Protein AF-A0A2G9P3F0-F1 (afdb_monomer_lite)

pLDDT: mean 80.13, std 18.87, range [40.78, 98.0]

Secondary structure (DSSP, 8-state):
---EEEEEETTEEEEEEE-SS-SS-EETTEE-----SSS-SS-GGGSSS-----------S--STT----HHHHHHHH-GGGPPPSS--SS----SS-----------

Foldseek 3Di:
DWDWDFDDDPNHRPDIDGDDDDQFDCDPNDTDHDDDDLADPDAQVPDPDRDDSHDPDDDDPDQDPVDPDCPVVVVCVVDVVNDDDPDDDPDDDDPPPDDDDDDDDPPD

InterPro domains:
  IPR001791 Laminin G domain [PF00054] (3-66)
  IPR013320 Concanavalin A-like lectin/glucanase domain superfamily [SSF49899] (3-64)
  IPR051145 Growth Arrest-Specific/Sex Hormone-Binding/Vitamin K-Dependent [PTHR24040] (3-106)

Organism: Aquarana catesbeiana (NCBI:txid8400)

Sequence (108 aa):
MDRNLVIKVNKDAVMKIAVSGDLFTFDRGLYQLNLTVGGIPFKSSELIQSINTRLDGCMRGWNWLNEEDTSIQDTVRTQEKMQCFVVAGRGSFYPGRGFALFFIDYSK

Radius of gyration: 19.7 Å; chains: 1; bounding box: 50×33×57 Å

Structure (mmCIF, N/CA/C/O backbone):
data_AF-A0A2G9P3F0-F1
#
_entry.id   AF-A0A2G9P3F0-F1
#
loop_
_atom_site.group_PDB
_atom_site.id
_atom_site.type_symbol
_atom_site.label_ato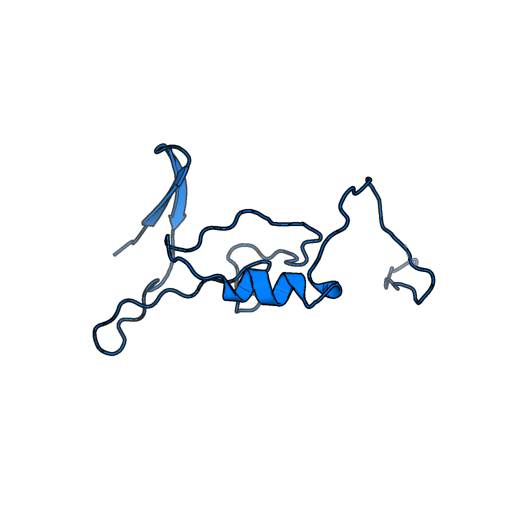m_id
_atom_site.label_alt_id
_atom_site.label_comp_id
_atom_site.label_asym_id
_atom_site.label_entity_id
_atom_site.label_seq_id
_atom_site.pdbx_PDB_ins_code
_atom_site.Cartn_x
_atom_site.Cartn_y
_atom_site.Cartn_z
_atom_site.occupancy
_atom_site.B_iso_or_equiv
_atom_site.auth_seq_id
_atom_site.auth_comp_id
_atom_site.auth_asym_id
_atom_site.auth_atom_id
_atom_site.pdbx_PDB_model_num
ATOM 1 N N . MET A 1 1 ? -33.800 8.602 4.930 1.00 41.78 1 MET A N 1
ATOM 2 C CA . MET A 1 1 ? -33.129 9.444 5.944 1.00 41.78 1 MET A CA 1
ATOM 3 C C . MET A 1 1 ? -31.667 9.518 5.552 1.00 41.78 1 MET A C 1
ATOM 5 O O . MET A 1 1 ? -30.986 8.508 5.661 1.00 41.78 1 MET A O 1
ATOM 9 N N . ASP A 1 2 ? -31.214 10.659 5.039 1.00 41.53 2 ASP A N 1
ATOM 10 C CA . ASP A 1 2 ? -29.829 10.831 4.590 1.00 41.53 2 ASP A CA 1
ATOM 11 C C . ASP A 1 2 ? -28.894 10.959 5.798 1.00 41.53 2 ASP A C 1
ATOM 13 O O . ASP A 1 2 ? -28.981 11.918 6.570 1.00 41.53 2 ASP A O 1
ATOM 17 N N . ARG A 1 3 ? -28.009 9.976 5.990 1.00 51.69 3 ARG A N 1
ATOM 18 C CA . ARG A 1 3 ? -26.965 10.010 7.022 1.00 51.69 3 ARG A CA 1
ATOM 19 C C . ARG A 1 3 ? -25.658 10.464 6.373 1.00 51.69 3 ARG A C 1
ATOM 21 O O . ARG A 1 3 ? -25.114 9.789 5.508 1.00 51.69 3 ARG A O 1
ATOM 28 N N . ASN A 1 4 ? -25.169 11.631 6.788 1.00 47.53 4 ASN A N 1
ATOM 29 C CA . ASN A 1 4 ? -23.929 12.218 6.284 1.00 47.53 4 ASN A CA 1
ATOM 30 C C . ASN A 1 4 ? -22.800 12.001 7.295 1.00 47.53 4 ASN A C 1
ATOM 32 O O . ASN A 1 4 ? -22.960 12.350 8.467 1.00 47.53 4 ASN A O 1
ATOM 36 N N . LEU A 1 5 ? -21.652 11.497 6.839 1.00 56.69 5 LEU A N 1
ATOM 37 C CA . LEU A 1 5 ? -20.432 11.468 7.645 1.00 56.69 5 LEU A CA 1
ATOM 38 C C . LEU A 1 5 ? -19.658 12.768 7.425 1.00 56.69 5 LEU A C 1
ATOM 40 O O . LEU A 1 5 ? -19.407 13.152 6.282 1.00 56.69 5 LEU A O 1
ATOM 44 N N . VAL A 1 6 ? -19.263 13.424 8.514 1.00 52.50 6 VAL A N 1
ATOM 45 C CA . VAL A 1 6 ? -18.398 14.606 8.479 1.00 52.50 6 VAL A CA 1
ATOM 46 C C . VAL A 1 6 ? -17.066 14.250 9.122 1.00 52.50 6 VAL A C 1
ATOM 48 O O . VAL A 1 6 ? -16.981 14.104 10.340 1.00 52.50 6 VAL A O 1
ATOM 51 N N . ILE A 1 7 ? -16.024 14.119 8.306 1.00 55.91 7 ILE A N 1
ATOM 52 C CA . ILE A 1 7 ? -14.662 13.904 8.792 1.00 55.91 7 ILE A CA 1
ATOM 53 C C . ILE A 1 7 ? -14.082 15.268 9.152 1.00 55.91 7 ILE A C 1
ATOM 55 O O . ILE A 1 7 ? -14.050 16.180 8.319 1.00 55.91 7 ILE A O 1
ATOM 59 N N . LYS A 1 8 ? -13.642 15.405 10.406 1.00 49.16 8 LYS A N 1
ATOM 60 C CA . LYS A 1 8 ? -13.009 16.621 10.910 1.00 49.16 8 LYS A CA 1
ATOM 61 C C . LYS A 1 8 ? -11.511 16.414 11.093 1.00 49.16 8 LYS A C 1
ATOM 63 O O . LYS A 1 8 ? -11.109 15.477 11.774 1.00 49.16 8 LYS A O 1
ATOM 68 N N . VAL A 1 9 ? -10.704 17.319 10.550 1.00 51.69 9 VAL A N 1
ATOM 69 C CA . VAL A 1 9 ? -9.256 17.400 10.790 1.00 51.69 9 VAL A CA 1
ATOM 70 C C . VAL A 1 9 ? -8.996 18.750 11.445 1.00 51.69 9 VAL A C 1
ATOM 72 O O . VAL A 1 9 ? -9.502 19.762 10.980 1.00 51.69 9 VAL A O 1
ATOM 75 N N . ASN A 1 10 ? -8.278 18.774 12.570 1.00 58.06 10 ASN A N 1
ATOM 76 C CA . ASN A 1 10 ? -8.069 19.985 13.380 1.00 58.06 10 ASN A CA 1
ATOM 77 C C . ASN A 1 10 ? -9.365 20.706 13.803 1.00 58.06 10 ASN A C 1
ATOM 79 O O . ASN A 1 10 ? -9.377 21.919 13.960 1.00 58.06 10 ASN A O 1
ATOM 83 N N . LYS A 1 11 ? -10.444 19.944 14.048 1.00 66.06 11 LYS A N 1
ATOM 84 C CA . LYS A 1 11 ? -11.812 20.421 14.364 1.00 66.06 11 LYS A CA 1
ATOM 85 C C . LYS A 1 11 ? -12.577 21.032 13.183 1.00 66.06 11 LYS A C 1
ATOM 87 O O . LYS A 1 11 ? -13.779 21.264 13.328 1.00 66.06 11 LYS A O 1
ATOM 92 N N . ASP A 1 12 ? -11.951 21.145 12.019 1.00 48.19 12 ASP A N 1
ATOM 93 C CA . ASP A 1 12 ? -12.591 21.625 10.801 1.00 48.19 12 ASP A CA 1
ATOM 94 C C . ASP A 1 12 ? -13.145 20.462 9.986 1.00 48.19 12 ASP A C 1
ATOM 96 O O . ASP A 1 12 ? -12.461 19.475 9.719 1.00 48.19 12 ASP A O 1
ATOM 100 N N . ALA A 1 13 ? -14.415 20.570 9.603 1.00 55.88 13 ALA A N 1
ATOM 101 C CA . ALA A 1 13 ? -15.080 19.614 8.730 1.00 55.88 13 ALA A CA 1
ATOM 102 C C . ALA A 1 13 ? -14.487 19.698 7.319 1.00 55.88 13 ALA A C 1
ATOM 104 O O . ALA A 1 13 ? -14.852 20.575 6.543 1.00 55.88 13 ALA A O 1
ATOM 105 N N . VAL A 1 14 ? -13.578 18.783 6.995 1.00 62.03 14 VAL A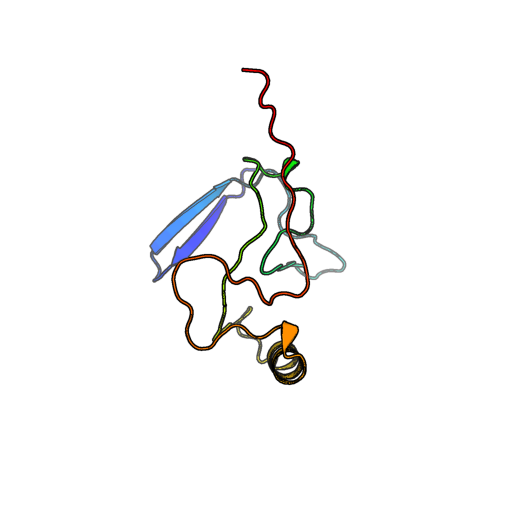 N 1
ATOM 106 C CA . VAL A 1 14 ? -12.841 18.781 5.722 1.00 62.03 14 VAL A CA 1
ATOM 107 C C . VAL A 1 14 ? -13.461 17.864 4.673 1.00 62.03 14 VAL A C 1
ATOM 109 O O . VAL A 1 14 ? -13.164 18.012 3.492 1.00 62.03 14 VAL A O 1
ATOM 112 N N . MET A 1 15 ? -14.340 16.933 5.062 1.00 44.00 15 MET A N 1
ATOM 113 C CA . MET A 1 15 ? -14.986 16.044 4.095 1.00 44.00 15 MET A CA 1
ATOM 114 C C . MET A 1 15 ? -16.384 15.618 4.533 1.00 44.00 15 MET A C 1
ATOM 116 O O . MET A 1 15 ? -16.589 15.211 5.677 1.00 44.00 15 MET A O 1
ATOM 120 N N . LYS A 1 16 ? -17.335 15.683 3.593 1.00 40.78 16 LYS A N 1
ATOM 121 C CA . LYS A 1 16 ? -18.708 15.204 3.758 1.00 40.78 16 LYS A CA 1
ATOM 122 C C . LYS A 1 16 ? -18.943 14.042 2.802 1.00 40.78 16 LYS A C 1
ATOM 124 O O . LYS A 1 16 ? -19.008 14.248 1.594 1.00 40.78 16 LYS A O 1
ATOM 129 N N . ILE A 1 17 ? -19.055 12.834 3.343 1.00 53.16 17 ILE A N 1
ATOM 130 C CA . ILE A 1 17 ? -19.343 11.636 2.551 1.00 53.16 17 ILE A CA 1
ATOM 131 C C . ILE A 1 17 ? -20.835 11.344 2.692 1.00 53.16 17 ILE A C 1
ATOM 133 O O . ILE A 1 17 ? -21.331 11.115 3.799 1.00 53.16 17 ILE A O 1
ATOM 137 N N . ALA A 1 18 ? -21.547 11.386 1.568 1.00 46.12 18 ALA A N 1
ATOM 138 C CA . ALA A 1 18 ? -22.904 10.870 1.472 1.00 46.12 18 ALA A CA 1
ATOM 139 C C . ALA A 1 18 ? -22.806 9.351 1.303 1.00 46.12 18 ALA A C 1
ATOM 141 O O . ALA A 1 18 ? -22.275 8.874 0.299 1.00 46.12 18 ALA A O 1
ATOM 142 N N . VAL A 1 19 ? -23.260 8.594 2.301 1.00 52.94 19 VAL A N 1
ATOM 143 C CA . VAL A 1 19 ? -23.235 7.129 2.252 1.00 52.94 19 VAL A CA 1
ATOM 144 C C . VAL A 1 19 ? -24.646 6.628 1.964 1.00 52.94 19 VAL A C 1
ATOM 146 O O . VAL A 1 19 ? -25.584 6.917 2.702 1.00 52.94 19 VAL A O 1
ATOM 149 N N . SER A 1 20 ? -24.788 5.864 0.885 1.00 42.12 20 SER A N 1
ATOM 150 C CA . SER A 1 20 ? -26.005 5.124 0.552 1.00 42.12 20 SER A CA 1
ATOM 151 C C . SER A 1 20 ? -25.978 3.770 1.278 1.00 42.12 20 SER A C 1
ATOM 153 O O . SER A 1 20 ? -25.502 2.788 0.714 1.00 42.12 20 SER A O 1
ATOM 155 N N . GLY A 1 21 ? -26.435 3.714 2.535 1.00 56.31 21 GLY A N 1
ATOM 156 C CA . GLY A 1 21 ? -26.547 2.466 3.313 1.00 56.31 21 GLY A CA 1
ATOM 157 C C . GLY A 1 21 ? -26.334 2.633 4.824 1.00 56.31 21 GLY A C 1
ATOM 158 O O . GLY A 1 21 ? -26.014 3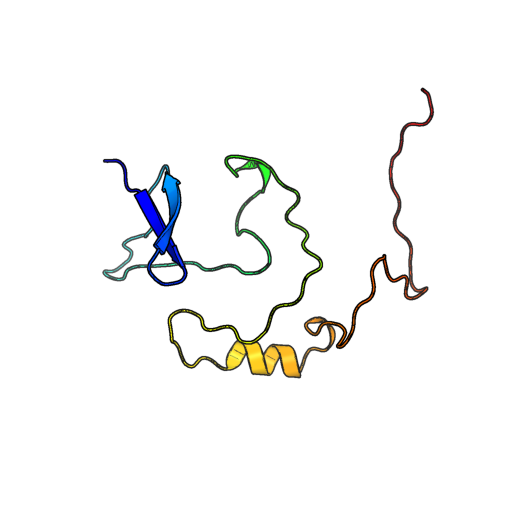.725 5.297 1.00 56.31 21 GLY A O 1
ATOM 159 N N . ASP A 1 22 ? -26.511 1.550 5.589 1.00 50.84 22 ASP A N 1
ATOM 160 C CA . ASP A 1 22 ? -26.226 1.523 7.031 1.00 50.84 22 ASP A CA 1
ATOM 161 C C . ASP A 1 22 ? -24.722 1.315 7.287 1.00 50.84 22 ASP A C 1
ATOM 163 O O . ASP A 1 22 ? -24.149 0.292 6.928 1.00 50.84 22 ASP A O 1
ATOM 167 N N . LEU A 1 23 ? -24.081 2.307 7.917 1.00 50.16 23 LEU A N 1
ATOM 168 C CA . LEU A 1 23 ? -22.642 2.313 8.234 1.00 50.16 23 LEU A CA 1
ATOM 169 C C . LEU A 1 23 ? -22.291 1.485 9.489 1.00 50.16 23 LEU A C 1
ATOM 171 O O . LEU A 1 23 ? -21.127 1.171 9.710 1.00 50.16 23 LEU A O 1
ATOM 175 N N . PHE A 1 24 ? -23.294 1.140 10.301 1.00 51.09 24 PHE A N 1
ATOM 176 C CA . PHE A 1 24 ? -23.168 0.323 11.507 1.00 51.09 24 PHE A CA 1
ATOM 177 C C . PHE A 1 24 ? -24.179 -0.819 11.435 1.00 51.09 24 PHE A C 1
ATOM 179 O O . PHE A 1 24 ? -25.381 -0.573 11.313 1.00 51.09 24 PHE A O 1
ATOM 186 N N . THR A 1 25 ? -23.713 -2.058 11.551 1.00 53.75 25 THR A N 1
ATOM 187 C CA . THR A 1 25 ? -24.582 -3.215 11.772 1.00 53.75 25 THR A CA 1
ATOM 188 C C . THR A 1 25 ? -24.886 -3.309 13.262 1.00 53.75 25 THR A C 1
ATOM 190 O O . THR A 1 25 ? -23.989 -3.499 14.082 1.00 53.75 25 THR A O 1
ATOM 193 N N . PHE A 1 26 ? -26.156 -3.127 13.630 1.00 46.72 26 PHE A N 1
ATOM 194 C CA . PHE A 1 26 ? -26.619 -3.401 14.988 1.00 46.72 26 PHE A CA 1
ATOM 195 C C . PHE A 1 26 ? -26.786 -4.913 15.134 1.00 46.72 26 PHE A C 1
ATOM 197 O O . PHE A 1 26 ? -27.830 -5.472 14.801 1.00 46.72 26 PHE A O 1
ATOM 204 N N . ASP A 1 27 ? -25.731 -5.576 15.590 1.00 51.38 27 ASP A N 1
ATOM 205 C CA . ASP A 1 27 ? -25.737 -7.003 15.888 1.00 51.38 27 ASP A CA 1
ATOM 206 C C . ASP A 1 27 ? -25.566 -7.187 17.400 1.00 51.38 27 ASP A C 1
ATOM 208 O O . ASP A 1 27 ? -24.635 -6.659 18.011 1.00 51.38 27 ASP A O 1
ATOM 212 N N . ARG A 1 28 ? -26.507 -7.902 18.026 1.00 56.47 28 ARG A N 1
ATOM 213 C CA . ARG A 1 28 ? -26.483 -8.261 19.461 1.00 56.47 28 ARG A CA 1
ATOM 214 C C . ARG A 1 28 ? -26.298 -7.091 20.447 1.00 56.47 28 ARG A C 1
ATOM 216 O O . ARG A 1 28 ? -25.777 -7.293 21.538 1.00 56.47 28 ARG A O 1
ATOM 223 N N . GLY A 1 29 ? -26.749 -5.882 20.107 1.00 61.19 29 GLY A N 1
ATOM 224 C CA . GLY A 1 29 ? -26.708 -4.735 21.025 1.00 61.19 29 GLY A CA 1
ATOM 225 C C . GLY A 1 29 ? -25.405 -3.930 21.029 1.00 61.19 29 GLY A C 1
ATOM 226 O O . GLY A 1 29 ? -25.273 -3.025 21.851 1.00 61.19 29 GLY A O 1
ATOM 227 N N . LEU A 1 30 ? -24.463 -4.221 20.126 1.00 58.97 30 LEU A N 1
ATOM 228 C CA . LEU A 1 30 ? -23.191 -3.503 19.994 1.00 58.97 30 LEU A CA 1
ATOM 229 C C . LEU A 1 30 ? -23.092 -2.811 18.628 1.00 58.97 30 LEU A C 1
ATOM 231 O O . LEU A 1 30 ? -23.567 -3.325 17.617 1.00 58.97 30 LEU A O 1
ATOM 235 N N . TYR A 1 31 ? -22.460 -1.636 18.599 1.00 70.81 31 TYR A N 1
ATOM 236 C CA . TYR A 1 31 ? -22.131 -0.940 17.355 1.00 70.81 31 TYR A CA 1
ATOM 237 C C . TYR A 1 31 ? -20.857 -1.539 16.757 1.00 70.81 31 TYR A C 1
ATOM 239 O O . TYR A 1 31 ? -19.818 -1.559 17.415 1.00 70.81 31 TYR A O 1
ATOM 247 N N . GLN A 1 32 ? -20.933 -2.017 15.515 1.00 73.69 32 GLN A N 1
ATOM 248 C CA . GLN A 1 32 ? -19.799 -2.611 14.803 1.00 73.69 32 GLN A CA 1
ATOM 249 C C . GLN A 1 32 ? -19.189 -1.620 13.807 1.00 73.69 32 GLN A C 1
ATOM 251 O O . GLN A 1 32 ? -19.912 -0.994 13.031 1.00 73.69 32 GLN A O 1
ATOM 256 N N . LEU A 1 33 ? -17.859 -1.512 13.806 1.00 78.25 33 LEU A N 1
ATOM 257 C CA . LEU A 1 33 ? -17.088 -0.725 12.845 1.00 78.25 33 LEU A CA 1
ATOM 258 C C . LEU A 1 33 ? -15.924 -1.566 12.317 1.00 78.25 33 LEU A C 1
ATOM 260 O O . LEU A 1 33 ? -15.071 -1.995 13.088 1.00 78.25 33 LEU A O 1
ATOM 264 N N . ASN A 1 34 ? -15.864 -1.746 10.998 1.00 83.44 34 ASN A N 1
ATOM 265 C CA . ASN A 1 34 ? -14.749 -2.418 10.338 1.00 83.44 34 ASN A CA 1
ATOM 266 C C . ASN A 1 34 ? -13.796 -1.381 9.746 1.00 83.44 34 ASN A C 1
ATOM 268 O O . ASN A 1 34 ? -14.209 -0.528 8.959 1.00 83.44 34 ASN A O 1
ATOM 272 N N . LEU A 1 35 ? -12.515 -1.483 10.096 1.00 85.38 35 LEU A N 1
ATOM 273 C CA . LEU A 1 35 ? -11.460 -0.606 9.602 1.00 85.38 35 LEU A CA 1
ATOM 274 C C . LEU A 1 35 ? -10.438 -1.434 8.819 1.00 85.38 35 LEU A C 1
ATOM 276 O O . LEU A 1 35 ? -9.902 -2.415 9.327 1.00 85.38 35 LEU A O 1
ATOM 280 N N . THR A 1 36 ? -10.160 -1.031 7.579 1.00 90.50 36 THR A N 1
ATOM 281 C CA . THR A 1 36 ? -9.125 -1.636 6.730 1.00 90.50 36 THR A CA 1
ATOM 282 C C . THR A 1 36 ? -8.066 -0.608 6.365 1.00 90.50 36 THR A C 1
ATOM 284 O O . THR A 1 36 ? -8.359 0.573 6.182 1.00 90.50 36 THR A O 1
ATOM 287 N N . VAL A 1 37 ? -6.821 -1.059 6.233 1.00 92.69 37 VAL A N 1
ATOM 288 C CA . VAL A 1 37 ? -5.662 -0.206 5.958 1.00 92.69 37 VAL A CA 1
ATOM 289 C C . VAL A 1 37 ? -4.962 -0.697 4.692 1.00 92.69 37 VAL A C 1
ATOM 291 O O . VAL A 1 37 ? -4.789 -1.898 4.505 1.00 92.69 37 VAL A O 1
ATOM 294 N N . GLY A 1 38 ? -4.575 0.224 3.803 1.00 92.44 38 GLY A N 1
ATOM 295 C CA . GLY A 1 38 ? -3.899 -0.109 2.538 1.00 92.44 38 GLY A CA 1
ATOM 296 C C . GLY A 1 38 ? -4.806 -0.716 1.458 1.00 92.44 38 GLY A C 1
ATOM 297 O O . GLY A 1 38 ? -4.314 -1.184 0.436 1.00 92.44 38 GLY A O 1
ATOM 298 N N . GLY A 1 39 ? -6.124 -0.711 1.666 1.00 92.38 39 GLY A N 1
ATOM 299 C CA . GLY A 1 39 ? -7.095 -1.265 0.729 1.00 92.38 39 GLY A CA 1
ATOM 300 C C . GLY A 1 39 ? -8.526 -1.208 1.258 1.00 92.38 39 GLY A C 1
ATOM 301 O O . GLY A 1 39 ? -8.799 -0.629 2.310 1.00 92.38 39 GLY A O 1
ATOM 302 N N . ILE A 1 40 ? -9.432 -1.830 0.506 1.00 90.19 40 ILE A N 1
ATOM 303 C CA . ILE A 1 40 ? -10.868 -1.910 0.799 1.00 90.19 40 ILE A CA 1
ATOM 304 C C . ILE A 1 40 ? -11.301 -3.382 0.915 1.00 90.19 40 ILE A C 1
ATOM 306 O O . ILE A 1 40 ? -10.716 -4.232 0.240 1.00 90.19 40 ILE A O 1
ATOM 310 N N . PRO A 1 41 ? -12.325 -3.706 1.726 1.00 90.81 41 PRO A N 1
ATOM 311 C CA . PRO A 1 41 ? -12.769 -5.086 1.946 1.00 90.81 41 PRO A CA 1
ATOM 312 C C . PRO A 1 41 ? -13.703 -5.634 0.846 1.00 90.81 41 PRO A C 1
ATOM 314 O O . PRO A 1 41 ? -14.275 -6.707 1.009 1.00 90.81 41 PRO A O 1
ATOM 317 N N . PHE A 1 42 ? -13.877 -4.913 -0.264 1.00 88.75 42 PHE A N 1
ATOM 318 C CA . PHE A 1 42 ? -14.752 -5.269 -1.389 1.00 88.75 42 PHE A CA 1
ATOM 319 C C . PHE A 1 42 ? -14.114 -4.871 -2.730 1.00 88.75 42 PHE A C 1
ATOM 321 O O . PHE A 1 42 ? -12.999 -4.345 -2.771 1.00 88.75 42 PHE A O 1
ATOM 328 N N . LYS A 1 43 ? -14.771 -5.159 -3.860 1.00 87.56 43 LYS A N 1
ATOM 329 C CA . LYS A 1 43 ? -14.180 -4.911 -5.186 1.00 87.56 43 LYS A CA 1
ATOM 330 C C . LYS A 1 43 ? -14.098 -3.413 -5.472 1.00 87.56 43 LYS A C 1
ATOM 332 O O . LYS A 1 43 ? -15.057 -2.682 -5.262 1.00 87.56 43 LYS A O 1
ATOM 337 N N . SER A 1 44 ? -12.991 -2.952 -6.054 1.00 86.62 44 SER A N 1
ATOM 338 C CA . SER A 1 44 ? -12.827 -1.532 -6.409 1.00 86.62 44 SER A CA 1
ATOM 339 C C . SER A 1 44 ? -13.857 -1.027 -7.421 1.00 86.62 44 SER A C 1
ATOM 341 O O . SER A 1 44 ? -14.161 0.161 -7.429 1.00 86.62 44 SER A O 1
ATOM 343 N N . SER A 1 45 ? -14.434 -1.918 -8.231 1.00 89.00 45 SER A N 1
ATOM 344 C CA . SER A 1 45 ? -15.544 -1.613 -9.141 1.00 89.00 45 SER A CA 1
ATOM 345 C C . SER A 1 45 ? -16.844 -1.231 -8.429 1.00 89.00 45 SER A C 1
ATOM 347 O O . SER A 1 45 ? -17.736 -0.695 -9.073 1.00 89.00 45 SER A O 1
ATOM 349 N N . GLU A 1 46 ? -16.968 -1.537 -7.137 1.00 90.12 46 GLU A N 1
ATOM 350 C CA . GLU A 1 46 ? -18.139 -1.215 -6.311 1.00 90.12 46 GLU A CA 1
ATOM 351 C C . GLU A 1 46 ? -17.981 0.131 -5.581 1.00 90.12 46 GLU A C 1
ATOM 353 O O . GLU A 1 46 ? -18.912 0.601 -4.932 1.00 90.12 46 GLU A O 1
ATOM 358 N N . LEU A 1 47 ? -16.819 0.789 -5.695 1.00 87.88 47 LEU A N 1
ATOM 359 C CA . LEU A 1 47 ? -16.669 2.178 -5.268 1.00 87.88 47 LEU A CA 1
ATOM 360 C C . LEU A 1 47 ? -17.476 3.106 -6.184 1.00 87.88 47 LEU A C 1
ATOM 362 O O . LEU A 1 47 ? -17.587 2.862 -7.383 1.00 87.88 47 LEU A O 1
ATOM 366 N N . ILE A 1 48 ? -17.941 4.236 -5.633 1.00 91.69 48 ILE A N 1
ATOM 367 C CA . ILE A 1 48 ? -18.611 5.306 -6.402 1.00 91.69 48 ILE A CA 1
ATOM 368 C C . ILE A 1 48 ? -17.760 5.711 -7.613 1.00 91.69 48 ILE A C 1
ATOM 370 O O . ILE A 1 48 ? -18.270 5.894 -8.715 1.00 91.69 48 ILE A O 1
ATOM 374 N N . GLN A 1 49 ? -16.449 5.821 -7.397 1.00 90.69 49 GLN A N 1
ATOM 375 C CA . GLN A 1 49 ? -15.467 5.987 -8.451 1.00 90.69 49 GLN A CA 1
ATOM 376 C C . GLN A 1 49 ? -14.417 4.889 -8.327 1.00 90.69 49 GLN A C 1
ATOM 378 O O . GLN A 1 49 ? -13.694 4.809 -7.333 1.00 90.69 49 GLN A O 1
ATOM 383 N N . SER A 1 50 ? -14.338 4.048 -9.355 1.00 91.12 50 SER A N 1
ATOM 384 C CA . SER A 1 50 ? -13.329 2.996 -9.433 1.00 91.12 50 SER A CA 1
ATOM 385 C C . SER A 1 50 ? -11.917 3.591 -9.443 1.00 91.12 50 SER A C 1
ATOM 387 O O . SER A 1 50 ? -11.642 4.575 -10.133 1.00 91.12 50 SER A O 1
ATOM 389 N N . ILE A 1 51 ? -11.016 2.968 -8.681 1.00 92.06 51 ILE A N 1
ATOM 390 C CA . ILE A 1 51 ? -9.603 3.339 -8.568 1.00 92.06 51 ILE A CA 1
ATOM 391 C C . ILE A 1 51 ? -8.733 2.080 -8.459 1.00 92.06 51 ILE A C 1
ATOM 393 O O . ILE A 1 51 ? -9.174 1.030 -7.985 1.00 92.06 51 ILE A O 1
ATOM 397 N N . ASN A 1 52 ? -7.471 2.178 -8.882 1.00 94.75 52 ASN A N 1
ATOM 398 C CA . ASN A 1 52 ? -6.459 1.177 -8.557 1.00 94.75 52 ASN A CA 1
ATOM 399 C C . ASN A 1 52 ? -6.032 1.348 -7.093 1.00 94.75 52 ASN A C 1
ATOM 401 O O . ASN A 1 52 ? -5.393 2.334 -6.745 1.00 94.75 52 ASN A O 1
ATOM 405 N N . THR A 1 53 ? -6.382 0.387 -6.243 1.00 95.00 53 THR A N 1
ATOM 406 C CA . THR A 1 53 ? -6.152 0.461 -4.792 1.00 95.00 53 THR A CA 1
ATOM 407 C C . THR A 1 53 ? -4.715 0.151 -4.371 1.00 95.00 53 THR A C 1
ATOM 409 O O . THR A 1 53 ? -4.388 0.303 -3.198 1.00 95.00 53 THR A O 1
ATOM 412 N N . ARG A 1 54 ? -3.846 -0.286 -5.295 1.00 96.00 54 ARG A N 1
ATOM 413 C CA . ARG A 1 54 ? -2.439 -0.583 -4.989 1.00 96.00 54 ARG A CA 1
ATOM 414 C C . ARG A 1 54 ? -1.712 0.702 -4.601 1.00 96.00 54 ARG A C 1
ATOM 416 O O . ARG A 1 54 ? -1.552 1.593 -5.432 1.00 96.00 54 ARG A O 1
ATOM 423 N N . LEU A 1 55 ? -1.249 0.756 -3.356 1.00 96.06 55 LEU A N 1
ATOM 424 C CA . LEU A 1 55 ? -0.537 1.891 -2.784 1.00 96.06 55 LEU A CA 1
ATOM 425 C C . LEU A 1 55 ? 0.853 1.448 -2.321 1.00 96.06 55 LEU A C 1
ATOM 427 O O . LEU A 1 55 ? 0.973 0.687 -1.366 1.00 96.06 55 LEU A O 1
ATOM 431 N N . ASP A 1 56 ? 1.891 1.948 -2.988 1.00 96.88 56 ASP A N 1
ATOM 432 C CA . ASP A 1 56 ? 3.269 1.872 -2.497 1.00 96.88 56 ASP A CA 1
ATOM 433 C C . ASP A 1 56 ? 3.514 3.068 -1.568 1.00 96.88 56 ASP A C 1
ATOM 435 O O . ASP A 1 56 ? 3.811 4.180 -2.010 1.00 96.88 56 ASP A O 1
ATOM 439 N N . GLY A 1 57 ? 3.249 2.870 -0.277 1.00 94.31 57 GLY A N 1
ATOM 440 C CA . GLY A 1 57 ? 3.304 3.917 0.735 1.00 94.31 57 GLY A CA 1
ATOM 441 C C . GLY A 1 57 ? 3.595 3.353 2.120 1.00 94.31 57 GLY A C 1
ATOM 442 O O . GLY A 1 57 ? 3.334 2.185 2.398 1.00 94.31 57 GLY A O 1
ATOM 443 N N . CYS A 1 58 ? 4.132 4.199 2.999 1.00 95.88 58 CYS A N 1
ATOM 444 C CA . CYS A 1 58 ? 4.496 3.812 4.356 1.00 95.88 58 CYS A CA 1
ATOM 445 C C . CYS A 1 58 ? 3.662 4.556 5.399 1.00 95.88 58 CYS A C 1
ATOM 447 O O . CYS A 1 58 ? 3.423 5.757 5.271 1.00 95.88 58 CYS A O 1
ATOM 449 N N . MET A 1 59 ? 3.263 3.854 6.458 1.00 94.38 59 MET A N 1
ATOM 450 C CA . MET A 1 59 ? 2.539 4.421 7.597 1.00 94.38 59 MET A CA 1
ATOM 451 C C . MET A 1 59 ? 3.288 4.137 8.895 1.00 94.38 59 MET A C 1
ATOM 453 O O . MET A 1 59 ? 3.949 3.112 9.037 1.00 94.38 59 MET A O 1
ATOM 457 N N . ARG A 1 60 ? 3.180 5.063 9.848 1.00 92.81 60 ARG A N 1
ATOM 458 C CA . ARG A 1 60 ? 3.769 4.967 11.190 1.00 92.81 60 ARG A CA 1
ATOM 459 C C . ARG A 1 60 ? 2.961 5.810 12.170 1.00 92.81 60 ARG A C 1
ATOM 461 O O . ARG A 1 60 ? 2.260 6.720 11.736 1.00 92.81 60 ARG A O 1
ATOM 468 N N . GLY A 1 61 ? 3.117 5.552 13.469 1.00 90.56 61 GLY A N 1
ATOM 469 C CA . GLY A 1 61 ? 2.461 6.344 14.517 1.00 90.56 61 GLY A CA 1
ATOM 470 C C . GLY A 1 61 ? 0.935 6.282 14.434 1.00 90.56 61 GLY A C 1
ATOM 471 O O . GLY A 1 61 ? 0.269 7.300 14.593 1.00 90.56 61 GLY A O 1
ATOM 472 N N . TRP A 1 62 ? 0.397 5.108 14.100 1.00 90.06 62 TRP A N 1
ATOM 473 C CA . TRP A 1 62 ? -1.042 4.897 14.034 1.00 90.06 62 TRP A CA 1
ATOM 474 C C . TRP A 1 62 ? -1.664 4.901 15.434 1.00 90.06 62 TRP A C 1
ATOM 476 O O . TRP A 1 62 ? -1.058 4.443 16.398 1.00 90.06 62 TRP A O 1
ATOM 486 N N . ASN A 1 63 ? -2.891 5.407 15.518 1.00 88.62 63 ASN A N 1
ATOM 487 C CA . ASN A 1 63 ? -3.742 5.349 16.699 1.00 88.62 63 ASN A CA 1
ATOM 488 C C . ASN A 1 63 ? -5.167 5.044 16.220 1.00 88.62 63 ASN A C 1
ATOM 490 O O . ASN A 1 63 ? -5.826 5.903 15.627 1.00 88.62 63 ASN A O 1
ATOM 494 N N . TRP A 1 64 ? -5.614 3.809 16.433 1.00 84.62 64 TRP A N 1
ATOM 495 C CA . TRP A 1 64 ? -6.937 3.351 16.026 1.00 84.62 64 TRP A CA 1
ATOM 496 C C . TRP A 1 64 ? -7.861 3.390 17.240 1.00 84.62 64 TRP A C 1
ATOM 498 O O . TRP A 1 64 ? -7.631 2.693 18.218 1.00 84.62 64 TRP A O 1
ATOM 508 N N . LEU A 1 65 ? -8.890 4.239 17.189 1.00 84.62 65 LEU A N 1
ATOM 509 C CA . LEU A 1 65 ? -9.930 4.346 18.224 1.00 84.62 65 LEU A CA 1
ATOM 510 C C . LEU A 1 65 ? -9.432 4.662 19.653 1.00 84.62 65 LEU A C 1
ATOM 512 O O . LEU A 1 65 ? -10.205 4.535 20.597 1.00 84.62 65 LEU A O 1
ATOM 516 N N . ASN A 1 66 ? -8.200 5.165 19.817 1.00 78.81 66 ASN A N 1
ATOM 517 C CA . ASN A 1 66 ? -7.554 5.380 21.123 1.00 78.81 66 ASN A CA 1
ATOM 518 C C . ASN A 1 66 ? -7.411 4.098 21.952 1.00 78.81 66 ASN A C 1
ATOM 520 O O . ASN A 1 66 ? -7.330 4.166 23.178 1.00 78.81 66 ASN A O 1
ATOM 524 N N . GLU A 1 67 ? -7.387 2.946 21.288 1.00 72.06 67 GLU A N 1
ATOM 525 C CA . GLU A 1 67 ? -7.089 1.676 21.931 1.00 72.06 67 GLU A CA 1
ATOM 526 C C . GLU A 1 67 ? -5.571 1.491 22.034 1.00 72.06 67 GLU A C 1
ATOM 528 O O . GLU A 1 67 ? -4.821 1.741 21.087 1.00 72.06 67 GLU A O 1
ATOM 533 N N . GLU A 1 68 ? -5.109 1.046 23.201 1.00 75.81 68 GLU A N 1
ATOM 534 C CA . GLU A 1 68 ? -3.715 0.663 23.427 1.00 75.81 68 GLU A CA 1
ATOM 535 C C . GLU A 1 68 ? -3.496 -0.782 22.953 1.00 75.81 68 GLU A C 1
ATOM 537 O O . GLU A 1 68 ? -3.376 -1.706 23.755 1.00 75.81 68 GLU A O 1
ATOM 542 N N . ASP A 1 69 ? -3.474 -0.987 21.634 1.00 78.94 69 ASP A N 1
ATOM 543 C CA . ASP A 1 69 ? -3.153 -2.280 21.018 1.00 78.94 69 ASP A CA 1
ATOM 544 C C . ASP A 1 69 ? -1.757 -2.259 20.369 1.00 78.94 69 ASP A C 1
ATOM 546 O O . ASP A 1 69 ? -1.496 -1.522 19.411 1.00 78.94 69 ASP A O 1
ATOM 550 N N . THR A 1 70 ? -0.844 -3.093 20.879 1.00 83.75 70 THR A N 1
ATOM 551 C CA . THR A 1 70 ? 0.525 -3.243 20.355 1.00 83.75 70 THR A CA 1
ATOM 552 C C . THR A 1 70 ? 0.668 -4.372 19.336 1.00 83.75 70 THR A C 1
ATOM 554 O O . THR A 1 70 ? 1.725 -4.489 18.712 1.00 83.75 70 THR A O 1
ATOM 557 N N . SER A 1 71 ? -0.373 -5.176 19.107 1.00 87.19 71 SER A N 1
ATOM 558 C CA . SER A 1 71 ? -0.313 -6.399 18.295 1.00 87.19 71 SER A CA 1
ATOM 559 C C . SER A 1 71 ? 0.216 -6.156 16.875 1.00 87.19 71 SER A C 1
ATOM 561 O O . SER A 1 71 ? 1.069 -6.898 16.368 1.00 87.19 71 SER A O 1
ATOM 563 N N . ILE A 1 72 ? -0.234 -5.067 16.243 1.00 87.00 72 ILE A N 1
ATOM 564 C CA . ILE A 1 72 ? 0.219 -4.646 14.914 1.00 87.00 72 ILE A CA 1
ATOM 565 C C . ILE A 1 72 ? 1.708 -4.297 14.960 1.00 87.00 72 ILE A C 1
ATOM 567 O O . ILE A 1 72 ? 2.470 -4.716 14.090 1.00 87.00 72 ILE A O 1
ATOM 571 N N . GLN A 1 73 ? 2.145 -3.556 15.979 1.00 89.94 73 GLN A N 1
ATOM 572 C CA . 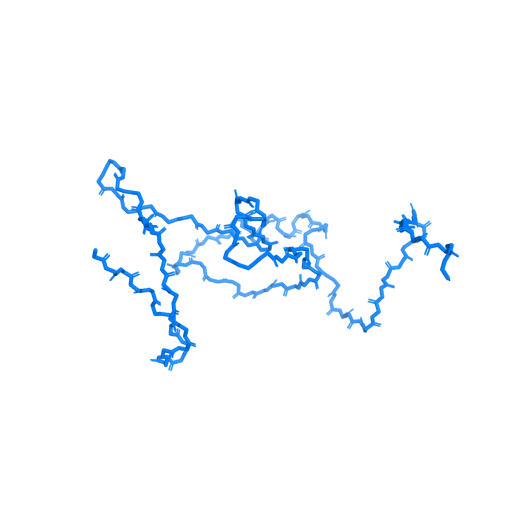GLN A 1 73 ? 3.536 -3.130 16.106 1.00 89.94 73 GLN A CA 1
ATOM 573 C C . GLN A 1 73 ? 4.483 -4.313 16.339 1.00 89.94 73 GLN A C 1
ATOM 575 O O . GLN A 1 73 ? 5.552 -4.366 15.723 1.00 89.94 73 GLN A O 1
ATOM 580 N N . ASP A 1 74 ? 4.076 -5.290 17.146 1.00 91.81 74 ASP A N 1
ATOM 581 C CA . ASP A 1 74 ? 4.851 -6.510 17.395 1.00 91.81 74 ASP A CA 1
ATOM 582 C C . ASP A 1 74 ? 4.966 -7.382 16.132 1.00 91.81 74 ASP A C 1
ATOM 584 O O . ASP A 1 74 ? 6.043 -7.893 15.799 1.00 91.81 74 ASP A O 1
ATOM 588 N N . THR A 1 75 ? 3.884 -7.479 15.358 1.00 93.12 75 THR A N 1
ATOM 589 C CA . THR A 1 75 ? 3.877 -8.201 14.076 1.00 93.12 75 THR A CA 1
ATOM 590 C C . THR A 1 75 ? 4.774 -7.516 13.043 1.00 93.12 75 THR A C 1
ATOM 592 O O . THR A 1 75 ? 5.614 -8.165 12.419 1.00 93.12 75 THR A O 1
ATOM 595 N N . VAL A 1 76 ? 4.664 -6.191 12.890 1.00 94.31 76 VAL A N 1
ATOM 596 C CA . VAL A 1 76 ? 5.506 -5.422 11.956 1.00 94.31 76 VAL A CA 1
ATOM 597 C C . VAL A 1 76 ? 6.983 -5.525 12.336 1.00 94.31 76 VAL A C 1
ATOM 599 O O . VAL A 1 76 ? 7.841 -5.616 11.459 1.00 94.31 76 VAL A O 1
ATOM 602 N N . ARG A 1 77 ? 7.310 -5.563 13.633 1.00 93.88 77 ARG A N 1
ATOM 603 C CA . ARG A 1 77 ? 8.695 -5.710 14.101 1.00 93.88 77 ARG A CA 1
ATOM 604 C C . ARG A 1 77 ? 9.302 -7.070 13.745 1.00 93.88 77 ARG A C 1
ATOM 606 O O . ARG A 1 77 ? 10.495 -7.130 13.463 1.00 93.88 77 ARG A O 1
ATOM 613 N N . THR A 1 78 ? 8.509 -8.139 13.765 1.00 95.50 78 THR A N 1
ATOM 614 C CA . THR A 1 78 ? 8.980 -9.508 13.485 1.00 95.50 78 THR A CA 1
ATOM 615 C C . THR A 1 78 ? 8.941 -9.877 11.999 1.00 95.50 78 THR A C 1
ATOM 617 O O . THR A 1 78 ? 9.662 -10.781 11.579 1.00 95.50 78 THR A O 1
ATOM 620 N N . GLN A 1 79 ? 8.148 -9.173 11.187 1.00 95.50 79 GLN A N 1
ATOM 621 C CA . GLN A 1 79 ? 8.026 -9.404 9.749 1.00 95.50 79 GLN A CA 1
ATOM 622 C C . GLN A 1 79 ? 8.678 -8.278 8.936 1.00 95.50 79 GLN A C 1
ATOM 624 O O . GLN A 1 79 ? 8.050 -7.262 8.644 1.00 95.50 79 GLN A O 1
ATOM 629 N N . GLU A 1 80 ? 9.907 -8.499 8.464 1.00 94.69 80 GLU A N 1
ATOM 630 C CA . GLU A 1 80 ? 10.637 -7.522 7.635 1.00 94.69 80 GLU A CA 1
ATOM 631 C C . GLU A 1 80 ? 9.873 -7.118 6.365 1.00 94.69 80 GLU A C 1
ATOM 633 O O . GLU A 1 80 ? 9.951 -5.973 5.932 1.00 94.69 80 GLU A O 1
ATOM 638 N N . LYS A 1 81 ? 9.064 -8.016 5.782 1.00 94.62 81 LYS A N 1
ATOM 639 C CA . LYS A 1 81 ? 8.256 -7.702 4.586 1.00 94.62 81 LYS A CA 1
ATOM 640 C C . LYS A 1 81 ? 7.134 -6.687 4.837 1.00 94.62 81 LYS A C 1
ATOM 642 O O . LYS A 1 81 ? 6.567 -6.184 3.873 1.00 94.62 81 LYS A O 1
ATOM 647 N N . MET A 1 82 ? 6.784 -6.425 6.097 1.00 95.56 82 MET A N 1
ATOM 648 C CA . MET A 1 82 ? 5.815 -5.395 6.492 1.00 95.56 82 MET A CA 1
ATOM 649 C C . MET A 1 82 ? 6.490 -4.050 6.804 1.00 95.56 82 MET A C 1
ATOM 651 O O . MET A 1 82 ? 5.804 -3.085 7.132 1.00 95.56 82 MET A O 1
ATOM 655 N N . GLN A 1 83 ? 7.820 -3.975 6.711 1.00 96.56 83 GLN A N 1
ATOM 656 C CA . GLN A 1 83 ? 8.592 -2.762 6.951 1.00 96.56 83 GLN A CA 1
ATOM 657 C C . GLN A 1 83 ? 8.965 -2.096 5.625 1.00 96.56 83 GLN A C 1
ATOM 659 O O . GLN A 1 83 ? 9.275 -2.751 4.631 1.00 96.56 83 GLN A O 1
ATOM 664 N N . CYS A 1 84 ? 8.946 -0.768 5.619 1.00 96.69 84 CYS A N 1
ATOM 665 C CA . CYS A 1 84 ? 9.350 0.034 4.471 1.00 96.69 84 CYS A CA 1
ATOM 666 C C . CYS A 1 84 ? 10.844 0.381 4.544 1.00 96.69 84 CYS A C 1
ATOM 668 O O . CYS A 1 84 ? 11.460 0.326 5.610 1.00 96.69 84 CYS A O 1
ATOM 670 N N . PHE A 1 85 ? 11.415 0.853 3.432 1.00 96.31 85 PHE A N 1
ATOM 671 C CA . PHE A 1 85 ? 12.737 1.480 3.452 1.00 96.31 85 PHE A CA 1
ATOM 672 C C . PHE A 1 85 ? 12.759 2.710 4.370 1.00 96.31 85 PHE A C 1
ATOM 674 O O . PHE A 1 85 ? 11.840 3.528 4.351 1.00 96.31 85 PHE A O 1
ATOM 681 N N . VAL A 1 86 ? 13.848 2.875 5.128 1.00 95.88 86 VAL A N 1
ATOM 682 C CA . VAL A 1 86 ? 14.054 4.038 6.015 1.00 95.88 86 VAL A CA 1
ATOM 683 C C . VAL A 1 86 ? 14.127 5.342 5.214 1.00 95.88 86 VAL A C 1
ATOM 685 O O . VAL A 1 86 ? 13.618 6.374 5.647 1.00 95.88 86 VAL A O 1
ATOM 688 N N . VAL A 1 87 ? 14.744 5.288 4.031 1.00 96.44 87 VAL A N 1
ATOM 689 C CA . VAL A 1 87 ? 14.834 6.396 3.079 1.00 96.44 87 VAL A CA 1
ATOM 690 C C . VAL A 1 87 ? 14.475 5.862 1.699 1.00 96.44 87 VAL A C 1
ATOM 692 O O . VAL A 1 87 ? 15.067 4.886 1.241 1.00 96.44 87 VAL A O 1
ATOM 695 N N . ALA A 1 88 ? 13.518 6.508 1.037 1.00 94.31 88 ALA A N 1
ATOM 696 C CA . ALA A 1 88 ? 13.087 6.164 -0.312 1.00 94.31 88 ALA A CA 1
ATOM 697 C C . ALA A 1 88 ? 13.334 7.337 -1.272 1.00 94.31 88 ALA A C 1
ATOM 699 O O . ALA A 1 88 ? 13.063 8.494 -0.945 1.00 94.31 88 ALA A O 1
ATOM 700 N N . GLY A 1 89 ? 13.856 7.026 -2.459 1.00 95.12 89 GLY A N 1
ATOM 701 C CA . GLY A 1 89 ? 13.985 7.962 -3.576 1.00 95.12 89 GLY A CA 1
ATOM 702 C C . GLY A 1 89 ? 12.824 7.828 -4.562 1.00 95.12 89 GLY A C 1
ATOM 703 O O . GLY A 1 89 ? 12.064 6.863 -4.521 1.00 95.12 89 GLY A O 1
ATOM 704 N N . ARG A 1 90 ? 12.693 8.787 -5.485 1.00 97.56 90 ARG A N 1
ATOM 705 C CA . ARG A 1 90 ? 11.726 8.678 -6.589 1.00 97.56 90 ARG A CA 1
ATOM 706 C C . ARG A 1 90 ? 12.167 7.595 -7.575 1.00 97.56 90 ARG A C 1
ATOM 708 O O . ARG A 1 90 ? 13.329 7.572 -7.970 1.00 97.56 90 ARG A O 1
ATOM 715 N N . GLY A 1 91 ? 11.226 6.769 -8.022 1.00 96.88 91 GLY A N 1
ATOM 716 C CA . GLY A 1 91 ? 11.451 5.753 -9.049 1.00 96.88 91 GLY A CA 1
ATOM 717 C C . GLY A 1 91 ? 10.809 4.419 -8.686 1.00 96.88 91 GLY A C 1
ATOM 718 O O . GLY A 1 91 ? 9.892 4.363 -7.873 1.00 96.88 91 GLY A O 1
ATOM 719 N N . SER A 1 92 ? 11.306 3.347 -9.294 1.00 97.25 92 SER A N 1
ATOM 720 C CA . SER A 1 92 ? 10.896 1.973 -8.998 1.00 97.25 92 SER A CA 1
ATOM 721 C C . SER A 1 92 ? 12.139 1.127 -8.752 1.00 97.25 92 SER A C 1
ATOM 723 O O . SER A 1 92 ? 13.104 1.207 -9.513 1.00 97.25 92 SER A O 1
ATOM 725 N N . PHE A 1 93 ? 12.132 0.337 -7.678 1.00 96.81 93 PHE A N 1
ATOM 726 C CA . PHE A 1 93 ? 13.279 -0.471 -7.274 1.00 96.81 93 PHE A CA 1
ATOM 727 C C . PHE A 1 93 ? 13.174 -1.902 -7.818 1.00 96.81 93 PHE A C 1
ATOM 729 O O . PHE A 1 93 ? 12.190 -2.597 -7.570 1.00 96.81 93 PHE A O 1
ATOM 736 N N . TYR A 1 94 ? 14.211 -2.357 -8.526 1.00 97.06 94 TYR A N 1
ATOM 737 C CA . TYR A 1 94 ? 14.279 -3.694 -9.119 1.00 97.06 94 TYR A CA 1
ATOM 738 C C . TYR A 1 94 ? 15.373 -4.520 -8.422 1.00 97.06 94 TYR A C 1
ATOM 740 O O . TYR A 1 94 ? 16.553 -4.297 -8.681 1.00 97.06 94 TYR A O 1
ATOM 748 N N . PRO A 1 95 ? 15.029 -5.506 -7.570 1.00 96.50 95 PRO A N 1
ATOM 749 C CA . PRO A 1 95 ? 16.016 -6.276 -6.805 1.00 96.50 95 PRO A CA 1
ATOM 750 C C . PRO A 1 95 ? 16.714 -7.388 -7.615 1.00 96.50 95 PRO A C 1
ATOM 752 O O . PRO A 1 95 ? 17.365 -8.244 -7.026 1.00 96.50 95 PRO A O 1
ATOM 755 N N . GLY A 1 96 ? 16.518 -7.456 -8.939 1.00 98.00 96 GLY A N 1
ATOM 756 C CA . GLY A 1 96 ? 17.151 -8.456 -9.815 1.00 98.00 96 GLY A CA 1
ATOM 757 C C . GLY A 1 96 ? 16.605 -9.889 -9.710 1.00 98.00 96 GLY A C 1
ATOM 758 O O . GLY A 1 96 ? 17.187 -10.803 -10.280 1.00 98.00 96 GLY A O 1
ATOM 759 N N . ARG A 1 97 ? 15.492 -10.110 -8.997 1.00 97.38 97 ARG A N 1
ATOM 760 C CA . ARG A 1 97 ? 14.885 -11.444 -8.783 1.00 97.38 97 ARG A CA 1
ATOM 761 C C . ARG A 1 97 ? 13.648 -11.723 -9.647 1.00 97.38 97 ARG A C 1
ATOM 763 O O . ARG A 1 97 ? 12.967 -12.720 -9.431 1.00 97.38 97 ARG A O 1
ATOM 770 N N . GLY A 1 98 ? 13.324 -10.835 -10.585 1.00 97.31 98 GLY A N 1
ATOM 771 C CA . GLY A 1 98 ? 12.137 -10.950 -11.430 1.00 97.31 98 GLY A CA 1
ATOM 772 C C . GLY A 1 98 ? 11.918 -9.729 -12.321 1.00 97.31 98 GLY A C 1
ATOM 773 O O . GLY A 1 98 ? 12.747 -8.820 -12.357 1.00 97.31 98 GLY A O 1
ATOM 774 N N . PHE A 1 99 ? 10.788 -9.723 -13.027 1.00 97.38 99 PHE A N 1
ATOM 775 C CA . PHE A 1 99 ? 10.383 -8.678 -13.969 1.00 97.38 99 PHE A CA 1
ATOM 776 C C . PHE A 1 99 ? 8.861 -8.458 -13.929 1.00 97.38 99 PHE A C 1
ATOM 778 O O . PHE A 1 99 ? 8.120 -9.288 -13.402 1.00 97.38 99 PHE A O 1
ATOM 785 N N . ALA A 1 100 ? 8.400 -7.340 -14.495 1.00 97.12 100 ALA A N 1
ATOM 786 C CA . ALA A 1 100 ? 6.987 -7.049 -14.735 1.00 97.12 100 ALA A CA 1
ATOM 787 C C . ALA A 1 100 ? 6.731 -6.982 -16.248 1.00 97.12 100 ALA A C 1
ATOM 789 O O . ALA A 1 100 ? 7.576 -6.487 -16.993 1.00 97.12 100 ALA A O 1
ATOM 790 N N . LEU A 1 101 ? 5.577 -7.479 -16.694 1.00 97.12 101 LEU A N 1
ATOM 791 C CA . LEU A 1 101 ? 5.162 -7.476 -18.097 1.00 97.12 101 LEU A CA 1
ATOM 792 C C . LEU A 1 101 ? 3.890 -6.643 -18.256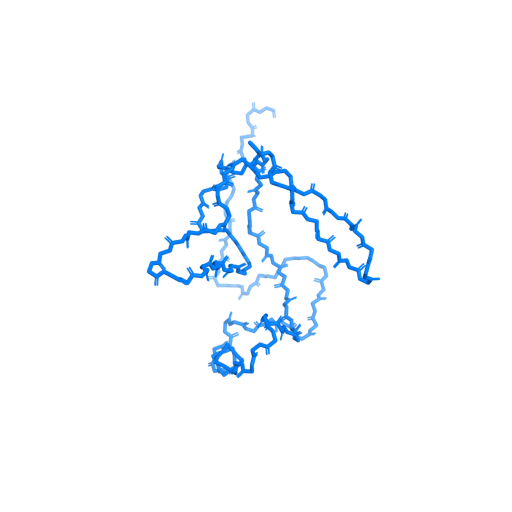 1.00 97.12 101 LEU A C 1
ATOM 794 O O . LEU A 1 101 ? 2.987 -6.719 -17.423 1.00 97.12 101 LEU A O 1
ATOM 798 N N . PHE A 1 102 ? 3.810 -5.897 -19.353 1.00 96.12 102 PHE A N 1
ATOM 799 C CA . PHE A 1 102 ? 2.626 -5.144 -19.742 1.00 96.12 102 PHE A CA 1
ATOM 800 C C . PHE A 1 102 ? 2.162 -5.612 -21.119 1.00 96.12 102 PHE A C 1
ATOM 802 O O . PHE A 1 102 ? 2.977 -5.805 -22.019 1.00 96.12 102 PHE A O 1
ATOM 809 N N . PHE A 1 103 ? 0.852 -5.780 -21.282 1.00 95.81 103 PHE A N 1
ATOM 810 C CA . PHE A 1 103 ? 0.242 -6.064 -22.576 1.00 95.81 103 PHE A CA 1
ATOM 811 C C . PHE A 1 103 ? -0.098 -4.735 -23.243 1.00 95.81 103 PHE A C 1
ATOM 813 O O . PHE A 1 103 ? -1.114 -4.116 -22.932 1.00 95.81 103 PHE A O 1
ATOM 820 N N . ILE A 1 104 ? 0.807 -4.273 -24.100 1.00 96.00 104 ILE A N 1
ATOM 821 C CA . ILE A 1 104 ? 0.674 -3.028 -24.853 1.00 96.00 104 ILE A CA 1
ATOM 822 C C . ILE A 1 104 ? 0.422 -3.408 -26.311 1.00 96.00 104 ILE A C 1
ATOM 824 O O . ILE A 1 104 ? 1.140 -4.236 -26.869 1.00 96.00 104 ILE A O 1
ATOM 828 N N . ASP A 1 105 ? -0.617 -2.832 -26.908 1.00 94.56 105 ASP A N 1
ATOM 829 C CA . ASP A 1 105 ? -0.875 -2.968 -28.339 1.00 94.56 105 ASP A CA 1
ATOM 830 C C . ASP A 1 105 ? 0.015 -1.983 -29.110 1.00 94.56 105 ASP A C 1
ATOM 832 O O . ASP A 1 105 ? -0.050 -0.775 -28.884 1.00 94.56 105 ASP A O 1
ATOM 836 N N . TYR A 1 106 ? 0.851 -2.516 -30.001 1.00 93.12 106 TYR A N 1
ATOM 837 C CA . TYR A 1 106 ? 1.790 -1.760 -30.838 1.00 93.12 106 TYR A CA 1
ATOM 838 C C . TYR A 1 106 ? 1.328 -1.648 -32.298 1.00 93.12 106 TYR A C 1
ATOM 840 O O . TYR A 1 106 ? 2.087 -1.190 -33.147 1.00 93.12 106 TYR A O 1
ATOM 848 N N . SER A 1 107 ? 0.114 -2.102 -32.619 1.00 92.00 107 SER A N 1
ATOM 849 C CA . SER A 1 107 ? -0.420 -2.110 -33.989 1.00 92.00 107 SER A CA 1
ATOM 850 C C . SER A 1 107 ? -1.006 -0.766 -34.457 1.00 92.00 107 SER A C 1
ATOM 852 O O . SER A 1 107 ? -1.606 -0.704 -35.531 1.00 92.00 107 SER A O 1
ATOM 854 N N . LYS A 1 108 ? -0.826 0.307 -33.677 1.00 60.78 108 LYS A N 1
ATOM 855 C CA . LYS A 1 108 ? -1.264 1.675 -33.989 1.00 60.78 108 LYS A CA 1
ATOM 856 C C . LYS A 1 108 ? -0.099 2.61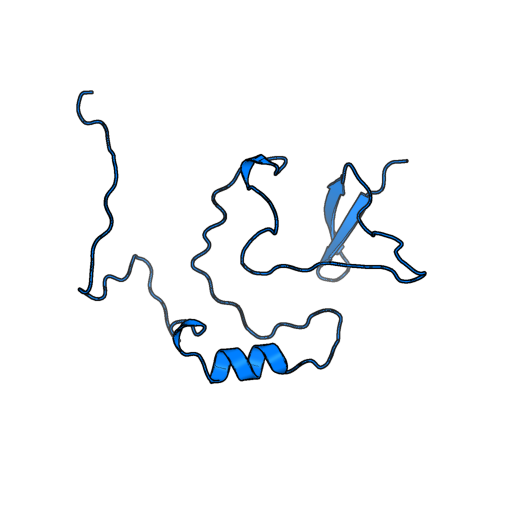6 -34.245 1.00 60.78 108 LYS A C 1
ATOM 858 O O . LYS A 1 108 ? 0.891 2.536 -33.488 1.00 60.78 108 LYS A O 1
#